Protein AF-A0A7S1S555-F1 (afdb_monomer)

Radius of gyration: 23.46 Å; Cα contacts (8 Å, |Δi|>4): 98; chains: 1; bounding box: 56×54×66 Å

Foldseek 3Di:
DDDFLADLVRLLVVLVVVLVVDDDPPDDSVNSSVVSSVVSSVCRSCVLVVCVVPDPPLVSVLSSLVRPPVDDLVVNLVSNLVSCCVVPLVVQLVVQLVVVVVPQPDDDDVSVVSSVVSSVVSNVVSVVVSVVVSVVCVVVPRDDDPPPPPPDDD

Mean predicted aligned error: 9.52 Å

Sequence (154 aa):
GRRPLLSDRQVANVVERINEHLDVPLVPESIEGAALNTLVSTLNRRLRGALLTFCDRGWVNAVELLLDESIDRKTKTQEVSAVLRHSFRDPLAKALTGIVDSVLEAPGFVADKLLQVSKYIVNQITEELIESAEDGLEDVGLSISMTDADGKDA

Organism: Alexandrium catenella (NCBI:txid2925)

Nearest PDB structures (foldseek):
  2xsr-assembly1_A-2  TM=2.996E-01  e=2.550E+00  Acinetobacter radioresistens
  1gul-assembly1_A  TM=2.465E-01  e=6.759E+00  Homo sapiens

Secondary structure (DSSP, 8-state):
-PPPSS-HHHHHHHHHHHHTT---TT--HHHHHHHHHHHHHHHHHHHHHHHHHHS-HHHHHHHHHHH-TTS-HHHHHHHHHHHHIIIIIHHHHHHHHHHHHHH----SHHHHHHHHHHHHHHHHHHHHHHHHHHHHHIIIIIS--TTSS-----

pLDDT: mean 82.92, std 13.29, range [40.62, 95.19]

Structure (mmCIF, N/CA/C/O backbone):
data_AF-A0A7S1S555-F1
#
_entry.id   AF-A0A7S1S555-F1
#
loop_
_atom_site.group_PDB
_atom_site.id
_atom_site.type_symbol
_atom_site.label_atom_id
_atom_site.label_alt_id
_atom_site.label_comp_id
_atom_site.label_asym_id
_atom_site.label_entity_id
_atom_site.label_seq_id
_atom_site.pdbx_PDB_ins_code
_atom_site.Cartn_x
_atom_site.Cartn_y
_atom_site.Cartn_z
_atom_site.occupancy
_atom_site.B_iso_or_equiv
_atom_site.auth_seq_id
_atom_sit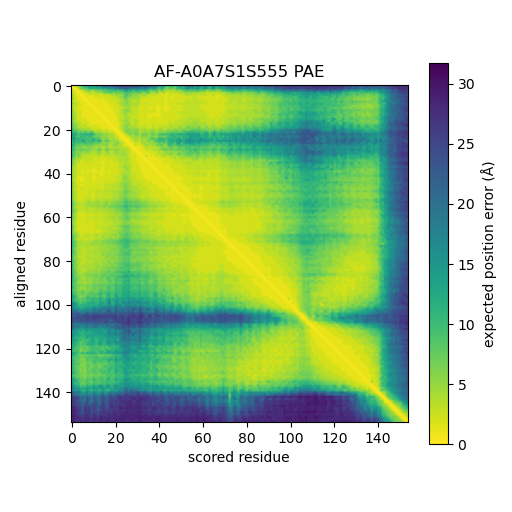e.auth_comp_id
_atom_site.auth_asym_id
_atom_site.auth_atom_id
_atom_site.pdbx_PDB_model_num
ATOM 1 N N . GLY A 1 1 ? -2.985 -17.888 15.592 1.00 51.38 1 GLY A N 1
ATOM 2 C CA . GLY A 1 1 ? -3.969 -17.041 14.885 1.00 51.38 1 GLY A CA 1
ATOM 3 C C . GLY A 1 1 ? -3.216 -16.008 14.077 1.00 51.38 1 GLY A C 1
ATOM 4 O O . GLY A 1 1 ? -2.158 -15.593 14.529 1.00 51.38 1 GLY A O 1
ATOM 5 N N . ARG A 1 2 ? -3.689 -15.640 12.880 1.00 64.06 2 ARG A N 1
ATOM 6 C CA . ARG A 1 2 ? -3.070 -14.544 12.113 1.00 64.06 2 ARG A CA 1
ATOM 7 C C . ARG A 1 2 ? -3.217 -13.234 12.904 1.00 64.06 2 ARG A C 1
ATOM 9 O O . ARG A 1 2 ? -4.249 -13.041 13.546 1.00 64.06 2 ARG A O 1
ATOM 16 N N . ARG A 1 3 ? -2.179 -12.389 12.892 1.00 79.31 3 ARG A N 1
ATOM 17 C CA . ARG A 1 3 ? -2.180 -11.074 13.554 1.00 79.31 3 ARG A CA 1
ATOM 18 C C . ARG A 1 3 ? -3.314 -10.211 12.959 1.00 79.31 3 ARG A C 1
ATOM 20 O O . ARG A 1 3 ? -3.461 -10.239 11.734 1.00 79.31 3 ARG A O 1
ATOM 27 N N . PRO A 1 4 ? -4.121 -9.512 13.781 1.00 88.50 4 PRO A N 1
ATOM 28 C CA . PRO A 1 4 ? -5.102 -8.544 13.291 1.00 88.50 4 PRO A CA 1
ATOM 29 C C . PRO A 1 4 ? -4.422 -7.458 12.450 1.00 88.50 4 PRO A C 1
ATOM 31 O O . PRO A 1 4 ? -3.251 -7.159 12.683 1.00 88.50 4 PRO A O 1
ATOM 34 N N . LEU A 1 5 ? -5.139 -6.914 11.466 1.00 92.25 5 LEU A N 1
ATOM 35 C CA . LEU A 1 5 ? -4.590 -5.906 10.559 1.00 92.25 5 LEU A CA 1
ATOM 36 C C . LEU A 1 5 ? -4.615 -4.506 11.189 1.00 92.25 5 LEU A C 1
ATOM 38 O O . LEU A 1 5 ? -3.622 -3.794 11.140 1.00 92.25 5 LEU A O 1
ATOM 42 N N . LEU A 1 6 ? -5.742 -4.143 11.801 1.00 94.38 6 LEU A N 1
ATOM 43 C CA . LEU A 1 6 ? -5.928 -2.890 12.530 1.00 94.38 6 LEU A CA 1
ATOM 44 C C . LEU A 1 6 ? -5.472 -3.029 13.987 1.00 94.38 6 LEU A C 1
ATOM 46 O O . LEU A 1 6 ? -5.686 -4.087 14.593 1.00 94.38 6 LEU A O 1
ATOM 50 N N . SER A 1 7 ? -4.909 -1.957 14.548 1.00 93.38 7 SER A N 1
ATOM 51 C CA . SER A 1 7 ? -4.630 -1.821 15.982 1.00 93.38 7 SER A CA 1
ATOM 52 C C . SER A 1 7 ? -5.927 -1.718 16.796 1.00 93.38 7 SER A C 1
ATOM 54 O O . SER A 1 7 ? -6.977 -1.356 16.263 1.00 93.38 7 SER A O 1
ATOM 56 N N . ASP A 1 8 ? -5.870 -1.995 18.101 1.00 94.00 8 ASP A N 1
ATOM 57 C CA . ASP A 1 8 ? -7.047 -1.876 18.979 1.00 94.00 8 ASP A CA 1
ATOM 58 C C . ASP A 1 8 ? -7.609 -0.443 18.984 1.00 94.00 8 ASP A C 1
ATOM 60 O O . ASP A 1 8 ? -8.822 -0.246 19.009 1.00 94.00 8 ASP A O 1
ATOM 64 N N . ARG A 1 9 ? -6.731 0.564 18.860 1.00 93.75 9 ARG A N 1
ATOM 65 C CA . ARG A 1 9 ? -7.120 1.973 18.713 1.00 93.75 9 ARG A CA 1
ATOM 66 C C . ARG A 1 9 ? -7.895 2.213 17.418 1.00 93.75 9 ARG A C 1
ATOM 68 O O . ARG A 1 9 ? -8.947 2.839 17.431 1.00 93.75 9 ARG A O 1
ATOM 75 N N . GLN A 1 10 ? -7.395 1.693 16.298 1.00 94.69 10 GLN A N 1
ATOM 76 C CA . GLN A 1 10 ? -8.066 1.806 15.002 1.00 94.69 10 GLN A CA 1
ATOM 77 C C . GLN A 1 10 ? -9.410 1.065 14.990 1.00 94.69 10 GLN A C 1
ATOM 79 O O . GLN A 1 10 ? -10.373 1.561 14.410 1.00 94.69 10 GLN A O 1
ATOM 84 N N . VAL A 1 11 ? -9.500 -0.090 15.658 1.00 94.81 11 VAL A N 1
ATOM 85 C CA . VAL A 1 11 ? -10.764 -0.816 15.851 1.00 94.81 11 VAL A CA 1
ATOM 86 C C . VAL A 1 11 ? -11.758 0.033 16.642 1.00 94.81 11 VAL A C 1
ATOM 88 O O . VAL A 1 11 ? -12.893 0.174 16.195 1.00 94.81 11 VAL A O 1
ATOM 91 N N . ALA A 1 12 ? -11.337 0.637 17.757 1.00 92.94 12 ALA A N 1
ATOM 92 C CA . ALA A 1 12 ? -12.194 1.510 18.559 1.00 92.94 12 ALA A CA 1
ATOM 93 C C . ALA A 1 12 ? -12.728 2.700 17.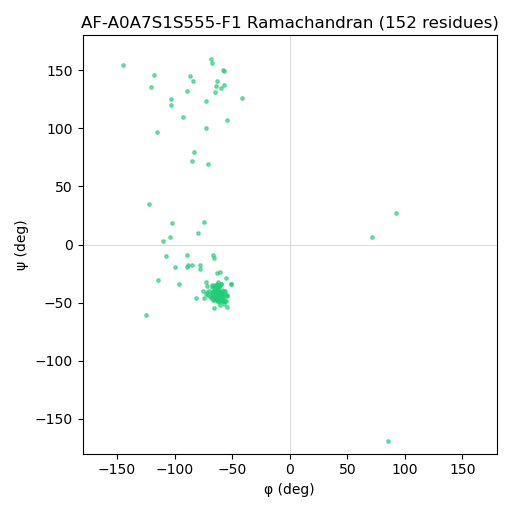742 1.00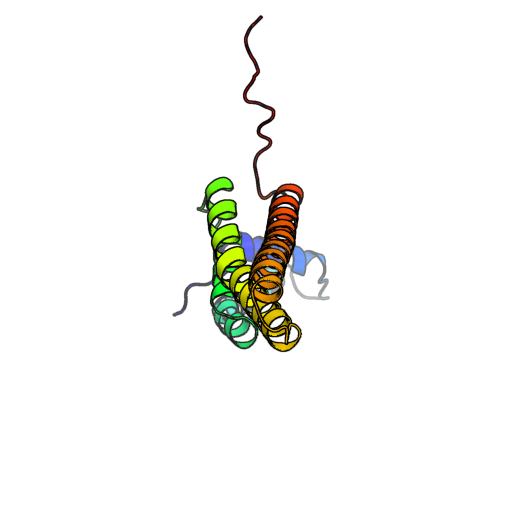 92.94 12 ALA A C 1
ATOM 95 O O . ALA A 1 12 ? -13.932 2.940 17.742 1.00 92.94 12 ALA A O 1
ATOM 96 N N . ASN A 1 13 ? -11.871 3.358 16.955 1.00 92.50 13 ASN A N 1
ATOM 97 C CA . ASN A 1 13 ? -12.283 4.462 16.081 1.00 92.50 13 ASN A CA 1
ATOM 98 C C . ASN A 1 13 ? -13.304 4.019 15.016 1.00 92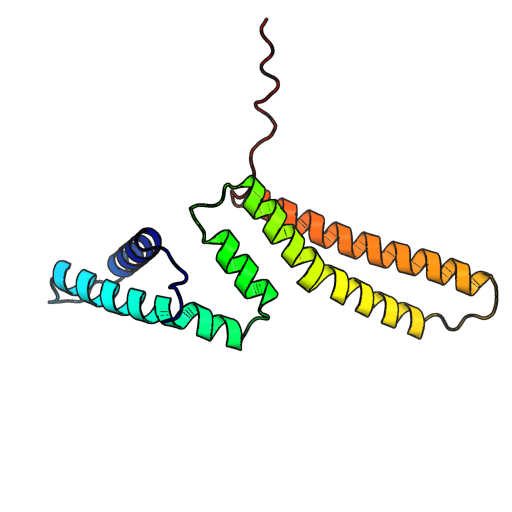.50 13 ASN A C 1
ATOM 100 O O . ASN A 1 13 ? -14.215 4.765 14.669 1.00 92.50 13 ASN A O 1
ATOM 104 N N . VAL A 1 14 ? -13.158 2.811 14.457 1.00 93.06 14 VAL A N 1
ATOM 105 C CA . VAL A 1 14 ? -14.136 2.262 13.503 1.00 93.06 14 VAL A CA 1
ATOM 106 C C . VAL A 1 14 ? -15.468 1.985 14.196 1.00 93.06 14 VAL A C 1
ATOM 108 O O . VAL A 1 14 ? -16.513 2.298 13.635 1.00 93.06 14 VAL A O 1
ATOM 111 N N . VAL A 1 15 ? -15.439 1.419 15.404 1.00 92.19 15 VAL A N 1
ATOM 112 C CA . VAL A 1 15 ? -16.645 1.155 16.201 1.00 92.19 15 VAL A CA 1
ATOM 113 C C . VAL A 1 15 ? -17.388 2.450 16.509 1.00 92.19 15 VAL A C 1
ATOM 115 O O . VAL A 1 15 ? -18.587 2.504 16.265 1.00 92.19 15 VAL A O 1
ATOM 118 N N . GLU A 1 16 ? -16.688 3.486 16.971 1.00 90.19 16 GLU A N 1
ATOM 119 C CA . GLU A 1 16 ? -17.268 4.800 17.271 1.00 90.19 16 GLU A CA 1
ATOM 120 C C . GLU A 1 16 ? -17.966 5.394 16.043 1.00 90.19 16 GLU A C 1
ATOM 122 O O . GLU A 1 16 ? -19.156 5.688 16.092 1.00 90.19 16 GLU A O 1
ATOM 127 N N . ARG A 1 17 ? -17.280 5.436 14.895 1.00 89.44 17 ARG A N 1
ATOM 128 C CA . ARG A 1 17 ? -17.858 5.953 13.644 1.00 89.44 17 ARG A CA 1
ATOM 129 C C . ARG A 1 17 ? -19.069 5.156 13.167 1.00 89.44 17 ARG A C 1
ATOM 131 O O . ARG A 1 17 ? -19.978 5.730 12.580 1.00 89.44 17 ARG A O 1
ATOM 138 N N . ILE A 1 18 ? -19.079 3.838 13.359 1.00 88.56 18 ILE A N 1
ATOM 139 C CA . ILE A 1 18 ? -20.238 3.003 13.015 1.00 88.56 18 ILE A CA 1
ATOM 140 C C . ILE A 1 18 ? -21.401 3.306 13.966 1.00 88.56 18 ILE A C 1
ATOM 142 O O . ILE A 1 18 ? -22.526 3.473 13.503 1.00 88.56 18 ILE A O 1
ATOM 146 N N . ASN A 1 19 ? -21.116 3.422 15.263 1.00 85.69 19 ASN A N 1
ATOM 147 C CA . ASN A 1 19 ? -22.098 3.726 16.298 1.00 85.69 19 ASN A CA 1
ATOM 148 C C . ASN A 1 19 ? -22.732 5.112 16.105 1.00 85.69 19 ASN A C 1
ATOM 150 O O . ASN A 1 19 ? -23.919 5.267 16.322 1.00 85.69 19 ASN A O 1
ATOM 154 N N . GLU A 1 20 ? -21.987 6.110 15.618 1.00 87.31 20 GLU A N 1
ATOM 155 C CA . GLU A 1 20 ? -22.540 7.432 15.263 1.00 87.31 20 GLU A CA 1
ATOM 156 C C . GLU A 1 20 ? -23.614 7.379 14.159 1.00 87.31 20 GLU A C 1
ATOM 158 O O . GLU A 1 20 ? -24.422 8.298 14.036 1.00 87.31 20 GLU A O 1
ATOM 163 N N . HIS A 1 21 ? -23.610 6.332 13.328 1.00 84.88 21 HIS A N 1
ATOM 164 C CA . HIS A 1 21 ? -24.519 6.186 12.186 1.00 84.88 21 HIS A CA 1
ATOM 165 C C . HIS A 1 21 ? -25.609 5.135 12.408 1.00 84.88 21 HIS A C 1
ATOM 167 O O . HIS A 1 21 ? -26.525 5.023 11.587 1.00 84.88 21 HIS A O 1
ATOM 173 N N . LEU A 1 22 ? -25.510 4.349 13.476 1.00 80.44 22 LEU A N 1
ATOM 174 C CA . LEU A 1 22 ? -26.538 3.410 13.885 1.00 80.44 22 LEU A CA 1
ATOM 175 C C . LEU A 1 22 ? -27.296 4.007 15.063 1.00 80.44 22 LEU A C 1
ATOM 177 O O . LEU A 1 22 ? -26.736 4.281 16.111 1.00 80.44 22 LEU A O 1
ATOM 181 N N . ASP A 1 23 ? -28.595 4.185 14.871 1.00 76.88 23 ASP A N 1
ATOM 182 C CA . ASP A 1 23 ? -29.526 4.401 15.968 1.00 76.88 23 ASP A CA 1
ATOM 183 C C . ASP A 1 23 ? -30.472 3.202 15.969 1.00 76.88 23 ASP A C 1
ATOM 185 O O . ASP A 1 23 ? -31.378 3.110 15.132 1.00 76.88 23 ASP A O 1
ATOM 189 N N . VAL A 1 24 ? -30.187 2.210 16.819 1.00 74.06 24 VAL A N 1
ATOM 190 C CA . VAL A 1 24 ? -31.023 1.013 16.948 1.00 74.06 24 VAL A CA 1
ATOM 191 C C . VAL A 1 24 ? -32.036 1.242 18.070 1.00 74.06 24 VAL A C 1
ATOM 193 O O . VAL A 1 24 ? -31.673 1.217 19.250 1.00 74.06 24 VAL A O 1
ATOM 196 N N . PRO A 1 25 ? -33.337 1.391 17.750 1.00 74.38 25 PRO A N 1
ATOM 197 C CA . PRO A 1 25 ? -34.345 1.627 18.769 1.00 74.38 25 PRO A CA 1
ATOM 198 C C . PRO A 1 25 ? -34.340 0.508 19.814 1.00 74.38 25 PRO A C 1
ATOM 200 O O . PRO A 1 25 ? -34.325 -0.674 19.465 1.00 74.38 25 PRO A O 1
ATOM 203 N N . LEU A 1 26 ? -34.442 0.886 21.092 1.00 76.62 26 LEU A N 1
ATOM 204 C CA . LEU A 1 26 ? -34.532 -0.020 22.250 1.00 76.62 26 LEU A CA 1
ATOM 205 C C . LEU A 1 26 ? -33.240 -0.775 22.613 1.00 76.62 26 LEU A C 1
ATOM 207 O O . LEU A 1 26 ? -33.277 -1.608 23.522 1.00 76.62 26 LEU A O 1
ATOM 211 N N . VAL A 1 27 ? -32.105 -0.484 21.972 1.00 80.19 27 VAL A N 1
ATOM 212 C CA . VAL A 1 27 ? -30.800 -1.025 22.375 1.00 80.19 27 VAL A CA 1
ATOM 213 C C . VAL A 1 27 ? -30.012 0.057 23.124 1.00 80.19 27 VAL A C 1
ATOM 215 O O . VAL A 1 27 ? -29.841 1.154 22.607 1.00 80.19 27 VAL A O 1
ATOM 218 N N . PRO A 1 28 ? -29.537 -0.203 24.356 1.00 83.94 28 PRO A N 1
ATOM 219 C CA . PRO A 1 28 ? -28.628 0.712 25.039 1.00 83.94 28 PRO A CA 1
ATOM 220 C C . PRO A 1 28 ? -27.296 0.836 24.288 1.00 83.94 28 PRO A C 1
ATOM 222 O O . PRO A 1 28 ? -26.700 -0.188 23.944 1.00 83.94 28 PRO A O 1
ATOM 225 N N . GLU A 1 29 ? -26.773 2.057 24.151 1.00 81.62 29 GLU A N 1
ATOM 226 C CA . GLU A 1 29 ? -25.496 2.343 23.466 1.00 81.62 29 GLU A CA 1
ATOM 227 C C . GLU A 1 29 ? -24.325 1.478 23.967 1.00 81.62 29 GLU A C 1
ATOM 229 O O . GLU A 1 29 ? -23.457 1.067 23.202 1.00 81.62 29 GLU A O 1
ATOM 234 N N . SER A 1 30 ? -24.299 1.134 25.258 1.00 81.94 30 SER A N 1
ATOM 235 C CA . SER A 1 30 ? -23.249 0.281 25.831 1.00 81.94 30 SER A CA 1
ATOM 236 C C . SER A 1 30 ? -23.286 -1.160 25.311 1.00 81.94 30 SER A C 1
ATOM 238 O O . SER A 1 30 ? -22.238 -1.788 25.140 1.00 81.94 30 SER A O 1
ATOM 240 N N . ILE A 1 31 ? -24.483 -1.692 25.050 1.00 83.69 31 ILE A N 1
ATOM 241 C CA . ILE A 1 31 ? -24.678 -3.028 24.475 1.00 83.69 31 ILE A CA 1
ATOM 242 C C . ILE A 1 31 ? -24.347 -2.993 22.984 1.00 83.69 31 ILE A C 1
ATOM 244 O O . ILE A 1 31 ? -23.691 -3.906 22.478 1.00 83.69 31 ILE A O 1
ATOM 248 N N . GLU A 1 32 ? -24.750 -1.923 22.304 1.00 86.06 32 GLU A N 1
ATOM 249 C CA . GLU A 1 32 ? -24.440 -1.695 20.899 1.00 86.06 32 GLU A CA 1
ATOM 250 C C . GLU A 1 32 ? -22.930 -1.606 20.655 1.00 86.06 32 GLU A C 1
ATOM 252 O O . GLU A 1 32 ? -22.385 -2.400 19.885 1.00 86.06 32 GLU A O 1
ATOM 257 N N . GLY A 1 33 ? -22.222 -0.759 21.405 1.00 85.38 33 GLY A N 1
ATOM 258 C CA . GLY A 1 33 ? -20.770 -0.620 21.317 1.00 85.38 33 GLY A CA 1
ATOM 259 C C . GLY A 1 33 ? -20.025 -1.932 21.593 1.00 85.38 33 GLY A C 1
ATOM 260 O O . GLY A 1 33 ? -19.069 -2.270 20.891 1.00 85.38 33 GLY A O 1
ATOM 261 N N . ALA A 1 34 ? -20.485 -2.738 22.558 1.00 88.62 34 ALA A N 1
ATOM 262 C CA . ALA A 1 34 ? -19.895 -4.050 22.841 1.00 88.62 34 ALA A CA 1
ATOM 263 C C . ALA A 1 34 ? -20.113 -5.060 21.696 1.00 88.62 34 ALA A C 1
ATOM 265 O O . ALA A 1 34 ? -19.198 -5.821 21.341 1.00 88.62 34 ALA A O 1
ATOM 266 N N . ALA A 1 35 ? -21.308 -5.064 21.096 1.00 90.00 35 ALA A N 1
ATOM 267 C CA . ALA A 1 35 ? -21.633 -5.907 19.950 1.00 90.00 35 ALA A CA 1
ATOM 268 C C . ALA A 1 35 ? -20.823 -5.499 18.708 1.00 90.00 35 ALA A C 1
ATOM 270 O O . ALA A 1 35 ? -20.201 -6.356 18.070 1.00 90.00 35 ALA A O 1
ATOM 271 N N . LEU A 1 36 ? -20.748 -4.196 18.420 1.00 91.81 36 LEU A N 1
ATOM 272 C CA . LEU A 1 36 ? -19.947 -3.632 17.334 1.00 91.81 36 LEU A CA 1
ATOM 273 C C . LEU A 1 36 ? -18.464 -3.951 17.511 1.00 91.81 36 LEU A C 1
ATOM 275 O O . LEU A 1 36 ? -17.836 -4.460 16.584 1.00 91.81 36 LEU A O 1
ATOM 279 N N . ASN A 1 37 ? -17.905 -3.758 18.708 1.00 92.94 37 ASN A N 1
ATOM 280 C CA . ASN A 1 37 ? -16.506 -4.080 18.976 1.00 92.94 37 ASN A CA 1
ATOM 281 C C . ASN A 1 37 ? -16.192 -5.564 18.733 1.00 92.94 37 ASN A C 1
ATOM 283 O O . ASN A 1 37 ? -15.181 -5.905 18.111 1.00 92.94 37 ASN A O 1
ATOM 287 N N . THR A 1 38 ? -17.087 -6.458 19.161 1.00 93.25 38 THR A N 1
ATOM 288 C CA . THR A 1 38 ? -16.950 -7.903 18.925 1.00 93.25 38 THR A CA 1
ATOM 289 C C . THR A 1 38 ? -16.979 -8.234 17.431 1.00 93.25 38 THR A C 1
ATOM 291 O O . THR A 1 38 ? -16.168 -9.039 16.948 1.00 93.25 38 THR A O 1
ATOM 294 N N . LEU A 1 39 ? -17.891 -7.603 16.686 1.00 93.94 39 LEU A N 1
ATOM 295 C CA . LEU A 1 39 ? -18.033 -7.785 15.247 1.00 93.94 39 LEU A CA 1
ATOM 296 C C . LEU A 1 39 ? -16.799 -7.271 14.497 1.00 93.94 39 LEU A C 1
ATOM 298 O O . LEU A 1 39 ? -16.160 -8.046 13.780 1.00 93.94 39 LEU A O 1
ATOM 302 N N . VAL A 1 40 ? -16.410 -6.012 14.713 1.00 94.44 40 VAL A N 1
ATOM 303 C CA . VAL A 1 40 ? -15.253 -5.377 14.062 1.00 94.44 40 VAL A CA 1
ATOM 304 C C . VAL A 1 40 ? -13.968 -6.140 14.383 1.00 94.44 40 VAL A C 1
ATOM 306 O O . VAL A 1 40 ? -13.216 -6.474 13.469 1.00 94.44 40 VAL A O 1
ATOM 309 N N . SER A 1 41 ? -13.746 -6.540 15.638 1.00 94.69 41 SER A N 1
ATOM 310 C CA . SER A 1 41 ? -12.585 -7.359 16.027 1.00 94.69 41 SER A CA 1
ATOM 311 C C . SER A 1 41 ? -12.563 -8.724 15.327 1.00 94.69 41 SER A C 1
ATOM 313 O O . SER A 1 41 ? -11.508 -9.257 14.968 1.00 94.69 41 SER A O 1
ATOM 315 N N . THR A 1 42 ? -13.731 -9.328 15.105 1.00 94.00 42 THR A N 1
ATOM 316 C CA . THR A 1 42 ? -13.843 -10.604 14.388 1.00 94.00 42 THR A CA 1
ATOM 317 C C . THR A 1 42 ? -13.563 -10.448 12.899 1.00 94.00 42 THR A C 1
ATOM 319 O O . THR A 1 42 ? -12.847 -11.280 12.332 1.00 94.00 42 THR A O 1
ATOM 322 N N . LEU A 1 43 ? -14.057 -9.374 12.283 1.00 95.19 43 LEU A N 1
ATOM 323 C CA . LEU A 1 43 ? -13.762 -9.032 10.895 1.00 95.19 43 LEU A CA 1
ATOM 324 C C . LEU A 1 43 ? -12.279 -8.692 10.710 1.00 95.19 43 LEU A C 1
ATOM 326 O O . LEU A 1 43 ? -11.645 -9.253 9.821 1.00 95.19 43 LEU A O 1
ATOM 330 N N . ASN A 1 44 ? -11.685 -7.891 11.597 1.00 95.12 44 ASN A N 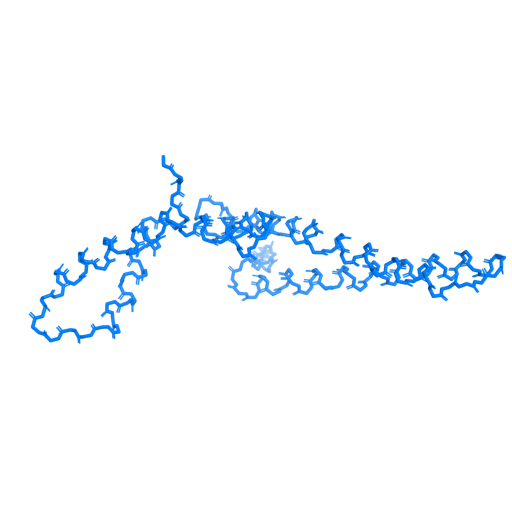1
ATOM 331 C CA . ASN A 1 44 ? -10.272 -7.504 11.551 1.00 95.12 44 ASN A CA 1
ATOM 332 C C . ASN A 1 44 ? -9.328 -8.726 11.557 1.00 95.12 44 ASN A C 1
ATOM 334 O O . ASN A 1 44 ? -8.376 -8.802 10.780 1.00 95.12 44 ASN A O 1
ATOM 338 N N . ARG A 1 45 ? -9.641 -9.763 12.350 1.00 94.00 45 ARG A N 1
ATOM 339 C CA . ARG A 1 45 ? -8.886 -11.037 12.357 1.00 94.00 45 ARG A CA 1
ATOM 340 C C . ARG A 1 45 ? -8.945 -11.801 11.030 1.00 94.00 45 ARG A C 1
ATOM 342 O O . ARG A 1 45 ? -8.067 -12.621 10.755 1.00 94.00 45 ARG A O 1
ATOM 349 N N . ARG A 1 46 ? -9.983 -11.576 10.222 1.00 94.25 46 ARG A N 1
ATOM 350 C CA . ARG A 1 46 ? -10.184 -12.212 8.909 1.00 94.25 46 ARG A CA 1
ATOM 351 C C . ARG A 1 46 ? -9.764 -11.313 7.747 1.00 94.25 46 ARG A C 1
ATOM 353 O O . ARG A 1 46 ? -9.475 -11.839 6.675 1.00 94.25 46 ARG A O 1
ATOM 360 N N . LEU A 1 47 ? -9.669 -10.005 7.974 1.00 93.38 47 LEU A N 1
ATOM 361 C CA . LEU A 1 47 ? -9.464 -8.979 6.956 1.00 93.38 47 LEU A CA 1
ATOM 362 C C . LEU A 1 47 ? -8.222 -9.238 6.105 1.00 93.38 47 LEU A C 1
ATOM 364 O O . LEU A 1 47 ? -8.329 -9.295 4.888 1.00 93.38 47 LEU A O 1
ATOM 368 N N . ARG A 1 48 ? -7.071 -9.525 6.725 1.00 92.94 48 ARG A N 1
ATOM 369 C CA . ARG A 1 48 ? -5.841 -9.880 5.992 1.00 92.94 48 ARG A CA 1
ATOM 370 C C . ARG A 1 48 ? -6.042 -11.074 5.055 1.00 92.94 48 ARG A C 1
ATOM 372 O O . ARG A 1 48 ? -5.544 -11.088 3.937 1.00 92.94 48 ARG A O 1
ATOM 379 N N . GLY A 1 49 ? -6.754 -12.100 5.526 1.00 92.94 49 GLY A N 1
ATOM 380 C CA . GLY A 1 49 ? -7.053 -13.283 4.723 1.00 92.94 49 GLY A CA 1
ATOM 381 C C . GLY A 1 49 ? -7.960 -12.963 3.540 1.00 92.94 49 GLY A C 1
ATOM 382 O O . GLY A 1 49 ? -7.709 -13.475 2.458 1.00 92.94 49 GLY A O 1
ATOM 383 N N . ALA A 1 50 ? -8.957 -12.103 3.746 1.00 93.75 50 ALA A N 1
ATOM 384 C CA . ALA A 1 50 ? -9.836 -11.626 2.687 1.00 93.75 50 ALA A CA 1
ATOM 385 C C . ALA A 1 50 ? -9.091 -10.736 1.679 1.00 93.75 50 ALA A C 1
ATOM 387 O O . ALA A 1 50 ? -9.248 -10.920 0.484 1.00 93.75 50 ALA A O 1
ATOM 388 N N . LEU A 1 51 ? -8.214 -9.829 2.115 1.00 93.31 51 LEU A N 1
ATOM 389 C CA . LEU A 1 51 ? -7.424 -9.002 1.193 1.00 93.31 51 LEU A CA 1
ATOM 390 C C . LEU A 1 51 ? -6.554 -9.855 0.262 1.00 93.31 51 LEU A C 1
ATOM 39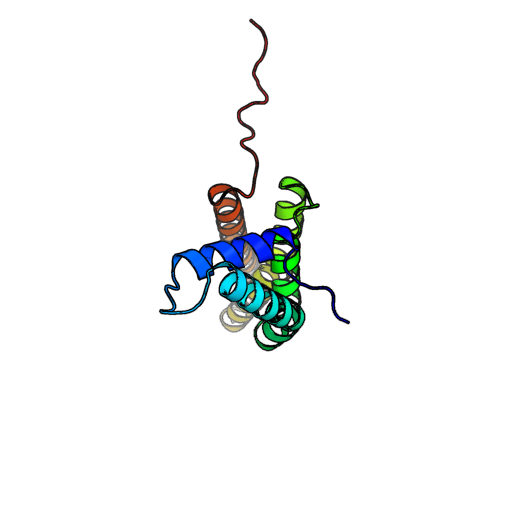2 O O . LEU A 1 51 ? -6.505 -9.601 -0.935 1.00 93.31 51 LEU A O 1
ATOM 396 N N . LEU A 1 52 ? -5.947 -10.922 0.786 1.00 94.25 52 LEU A N 1
ATOM 397 C CA . LEU A 1 52 ? -5.143 -11.859 -0.005 1.00 94.25 52 LEU A CA 1
ATOM 398 C C . LEU A 1 52 ? -5.943 -12.657 -1.052 1.00 94.25 52 LEU A C 1
ATOM 400 O O . LEU A 1 52 ? -5.326 -13.318 -1.882 1.00 94.25 52 LEU A O 1
ATOM 404 N N . THR A 1 53 ? -7.284 -12.641 -1.031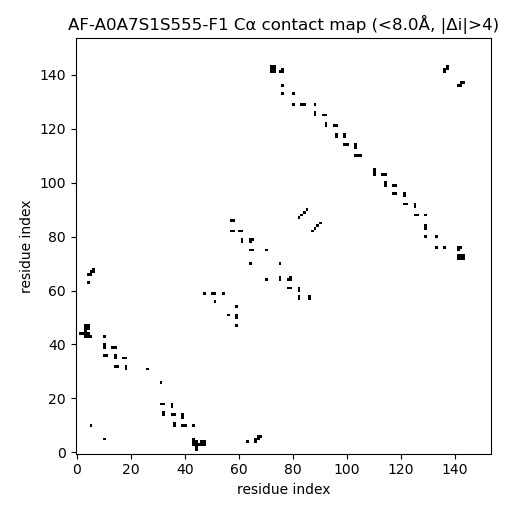 1.00 95.12 53 THR A N 1
ATOM 405 C CA . THR A 1 53 ? -8.086 -13.256 -2.107 1.00 95.12 53 THR A CA 1
ATOM 406 C C . THR A 1 53 ? -8.303 -12.327 -3.296 1.00 95.12 53 THR A C 1
ATOM 408 O O . THR A 1 53 ? -8.681 -12.805 -4.360 1.00 95.12 53 THR A O 1
ATOM 411 N N . PHE A 1 54 ? -8.092 -11.020 -3.123 1.00 92.19 54 PHE A N 1
ATOM 412 C CA . PHE A 1 54 ? -8.330 -10.007 -4.158 1.00 92.19 54 PHE A CA 1
ATOM 413 C C . PHE A 1 54 ? -7.047 -9.315 -4.616 1.00 92.19 54 PHE A C 1
ATOM 415 O O . PHE A 1 54 ? -6.951 -8.901 -5.768 1.00 92.19 54 PHE A O 1
ATOM 422 N N . CYS A 1 55 ? -6.069 -9.198 -3.723 1.00 89.94 55 CYS A N 1
ATOM 423 C CA . CYS A 1 55 ? -4.838 -8.464 -3.949 1.00 89.94 55 CYS A CA 1
ATOM 424 C C . CYS A 1 55 ? -3.629 -9.398 -3.877 1.00 89.94 55 CYS A C 1
ATOM 426 O O . CYS A 1 55 ? -3.582 -10.309 -3.045 1.00 89.94 55 CYS A O 1
ATOM 428 N N . ASP A 1 56 ? -2.613 -9.112 -4.694 1.00 90.62 56 ASP A N 1
ATOM 429 C CA . ASP A 1 56 ? -1.288 -9.701 -4.504 1.00 90.62 56 ASP A CA 1
ATOM 430 C C . ASP A 1 56 ? -0.763 -9.352 -3.098 1.00 90.62 56 ASP A C 1
ATOM 432 O O . ASP A 1 56 ? -1.063 -8.299 -2.524 1.00 90.62 56 ASP A O 1
ATOM 436 N N . ARG A 1 57 ? 0.061 -10.241 -2.551 1.00 90.50 57 ARG A N 1
ATOM 437 C CA . ARG A 1 57 ? 0.784 -10.059 -1.299 1.00 90.50 57 ARG A CA 1
ATOM 438 C C . ARG A 1 57 ? 1.553 -8.739 -1.246 1.00 90.50 57 ARG A C 1
ATOM 440 O O . ARG A 1 57 ? 1.617 -8.166 -0.163 1.00 90.50 57 ARG A O 1
ATOM 447 N N . GLY A 1 58 ? 2.093 -8.250 -2.367 1.00 89.25 58 GLY A N 1
ATOM 448 C CA . GLY A 1 58 ? 2.736 -6.930 -2.432 1.00 89.25 58 GLY A CA 1
ATOM 449 C C . GLY A 1 58 ? 1.813 -5.815 -1.929 1.00 89.25 58 GLY A C 1
ATOM 450 O O . GLY A 1 58 ? 2.130 -5.127 -0.962 1.00 89.25 58 GLY A O 1
ATOM 451 N N . TRP A 1 59 ? 0.608 -5.721 -2.491 1.00 90.44 59 TRP A N 1
ATOM 452 C CA . TRP A 1 59 ? -0.398 -4.731 -2.093 1.00 90.44 59 TRP A CA 1
ATOM 453 C C . TRP A 1 59 ? -0.883 -4.908 -0.656 1.00 90.44 59 TRP A C 1
ATOM 455 O O . TRP A 1 59 ? -1.066 -3.926 0.061 1.00 90.44 59 TRP A O 1
ATOM 465 N N . VAL A 1 60 ? -1.050 -6.153 -0.203 1.00 92.44 60 VAL A N 1
ATOM 466 C CA . VAL A 1 60 ? -1.411 -6.424 1.197 1.00 92.44 60 VAL A CA 1
ATOM 467 C C . VAL A 1 60 ? -0.316 -5.939 2.152 1.00 92.44 60 VAL A C 1
ATOM 469 O O . VAL A 1 60 ? -0.631 -5.352 3.184 1.00 92.44 60 VAL A O 1
ATOM 472 N N . ASN A 1 61 ? 0.959 -6.114 1.797 1.00 91.00 61 ASN A N 1
ATOM 473 C CA . ASN A 1 61 ? 2.075 -5.597 2.588 1.00 91.00 61 ASN A CA 1
ATOM 474 C C . ASN A 1 61 ? 2.095 -4.057 2.614 1.00 91.00 61 ASN A C 1
ATOM 476 O O . ASN A 1 61 ? 2.338 -3.487 3.673 1.00 91.00 61 ASN A O 1
ATOM 480 N N . ALA A 1 62 ? 1.796 -3.379 1.498 1.00 91.25 62 ALA A N 1
ATOM 481 C CA . ALA A 1 62 ? 1.678 -1.915 1.491 1.00 91.25 62 ALA A CA 1
ATOM 482 C C . ALA A 1 62 ? 0.571 -1.425 2.436 1.00 91.25 62 ALA A C 1
ATOM 484 O O . ALA A 1 62 ? 0.793 -0.506 3.219 1.00 91.25 62 ALA A O 1
ATOM 485 N N . VAL A 1 63 ? -0.600 -2.070 2.425 1.00 92.06 63 VAL A N 1
ATOM 486 C CA . VAL A 1 63 ? -1.693 -1.741 3.357 1.00 92.06 63 VAL A CA 1
ATOM 487 C C . VAL A 1 63 ? -1.265 -1.956 4.813 1.00 92.06 63 VAL A C 1
ATOM 489 O O . VAL A 1 63 ? -1.566 -1.129 5.668 1.00 92.06 63 VAL A O 1
ATOM 492 N N . GLU A 1 64 ? -0.532 -3.031 5.103 1.00 92.12 64 GLU A N 1
ATOM 493 C CA . GLU A 1 64 ? 0.018 -3.290 6.440 1.00 92.12 64 GLU A CA 1
ATOM 494 C C . GLU A 1 64 ? 0.980 -2.197 6.901 1.00 92.12 64 GLU A C 1
ATOM 496 O O . GLU A 1 64 ? 0.840 -1.703 8.017 1.00 92.12 64 GLU A O 1
ATOM 501 N N . LEU A 1 65 ? 1.908 -1.787 6.036 1.00 91.25 65 LEU A N 1
ATOM 502 C CA . LEU A 1 65 ? 2.851 -0.704 6.316 1.00 91.25 65 LEU A CA 1
ATOM 503 C C . LEU A 1 65 ? 2.128 0.617 6.590 1.00 91.25 65 LEU A C 1
ATOM 505 O O . LEU A 1 65 ? 2.460 1.323 7.542 1.00 91.25 65 LEU A O 1
ATOM 509 N N . LEU A 1 66 ? 1.106 0.938 5.794 1.00 90.06 66 LEU A N 1
ATOM 510 C CA . LEU A 1 66 ? 0.311 2.151 5.980 1.00 90.06 66 LEU A CA 1
ATOM 511 C C . LEU A 1 66 ? -0.417 2.152 7.331 1.00 90.06 66 LEU A C 1
ATOM 513 O O . LEU A 1 66 ? -0.415 3.169 8.031 1.00 90.06 66 LEU A O 1
ATOM 517 N N . LEU A 1 67 ? -0.982 1.010 7.726 1.00 91.56 67 LEU A N 1
ATOM 518 C CA . LEU A 1 67 ? -1.746 0.859 8.965 1.00 91.56 67 LEU A CA 1
ATOM 519 C C . LEU A 1 67 ? -0.880 0.734 10.225 1.00 91.56 67 LEU A C 1
ATOM 521 O O . LEU A 1 67 ? -1.399 0.957 11.320 1.00 91.56 67 LEU A O 1
ATOM 525 N N . ASP A 1 68 ? 0.411 0.417 10.102 1.00 90.75 68 ASP A N 1
ATOM 526 C CA . ASP A 1 68 ? 1.302 0.235 11.250 1.00 90.75 68 ASP A CA 1
ATOM 527 C C . ASP A 1 68 ? 1.644 1.574 11.925 1.00 90.75 68 ASP A C 1
ATOM 529 O O . ASP A 1 68 ? 2.494 2.330 11.467 1.00 90.75 68 ASP A O 1
ATOM 533 N N . GLU A 1 69 ? 0.984 1.898 13.035 1.00 88.06 69 GLU A N 1
ATOM 534 C CA . GLU A 1 69 ? 1.195 3.153 13.778 1.00 88.06 69 GLU A CA 1
ATOM 535 C C . GLU A 1 69 ? 2.587 3.263 14.439 1.00 88.06 69 GLU A C 1
ATOM 537 O O . GLU A 1 69 ? 2.930 4.334 14.935 1.00 88.06 69 GLU A O 1
ATOM 542 N N . SER A 1 70 ? 3.391 2.190 14.456 1.00 90.81 70 SER A N 1
ATOM 543 C CA . SER A 1 70 ? 4.733 2.185 15.063 1.00 90.81 70 SER A CA 1
ATOM 544 C C . SER A 1 70 ? 5.851 2.624 14.115 1.00 90.81 70 SER A C 1
ATOM 546 O O . SER A 1 70 ? 6.936 2.980 14.576 1.00 90.81 70 SER A O 1
ATOM 548 N N . ILE A 1 71 ? 5.593 2.608 12.806 1.00 90.06 71 ILE A N 1
ATOM 549 C CA . ILE A 1 71 ? 6.557 3.007 11.779 1.00 90.06 71 ILE A CA 1
ATOM 550 C C . ILE A 1 71 ? 6.405 4.504 11.527 1.00 90.06 71 ILE A C 1
ATOM 552 O O . ILE A 1 71 ? 5.294 5.008 11.334 1.00 90.06 71 ILE A O 1
ATOM 556 N N . ASP A 1 72 ? 7.521 5.226 11.517 1.00 89.56 72 ASP A N 1
ATOM 557 C CA . ASP A 1 72 ? 7.492 6.644 11.209 1.00 89.56 72 ASP A CA 1
ATOM 558 C C . ASP A 1 72 ? 7.107 6.891 9.744 1.00 89.56 72 ASP A C 1
ATOM 560 O O . ASP A 1 72 ? 7.277 6.061 8.849 1.00 89.56 72 ASP A O 1
ATOM 564 N N . ARG A 1 73 ? 6.587 8.090 9.511 1.00 83.94 73 ARG A N 1
ATOM 565 C CA . ARG A 1 73 ? 6.049 8.531 8.227 1.00 83.94 73 ARG A CA 1
ATOM 566 C C . ARG A 1 73 ? 7.057 8.381 7.077 1.00 83.94 73 ARG A C 1
ATOM 568 O O . ARG A 1 73 ? 6.693 7.865 6.029 1.00 83.94 73 ARG A O 1
ATOM 575 N N . LYS A 1 74 ? 8.326 8.753 7.285 1.00 85.38 74 LYS A N 1
ATOM 576 C CA . LYS A 1 74 ? 9.364 8.701 6.244 1.00 85.38 74 LYS A CA 1
ATOM 577 C C . LYS A 1 74 ? 9.678 7.260 5.852 1.00 85.38 74 LYS A C 1
ATOM 579 O O . LYS A 1 74 ? 9.748 6.951 4.664 1.00 85.38 74 LYS A O 1
ATOM 584 N N . THR A 1 75 ? 9.837 6.388 6.842 1.00 89.19 75 THR A N 1
ATOM 585 C CA . THR A 1 75 ? 10.073 4.961 6.601 1.00 89.19 75 THR A CA 1
ATOM 586 C C . THR A 1 75 ? 8.882 4.327 5.880 1.00 89.19 75 THR A C 1
ATOM 588 O O . THR A 1 75 ? 9.078 3.581 4.925 1.00 89.19 75 THR A O 1
ATOM 591 N N . LYS A 1 76 ? 7.639 4.682 6.245 1.00 89.38 76 LYS A N 1
ATOM 592 C CA . LYS A 1 76 ? 6.447 4.208 5.519 1.00 89.38 76 LYS A CA 1
ATOM 593 C C . LYS A 1 76 ? 6.462 4.591 4.048 1.00 89.38 76 LYS A C 1
ATOM 595 O O . LYS A 1 76 ? 6.217 3.721 3.220 1.00 89.38 76 LYS A O 1
ATOM 600 N N . THR A 1 77 ? 6.744 5.853 3.722 1.00 86.88 77 THR A N 1
ATOM 601 C CA . THR A 1 77 ? 6.799 6.303 2.324 1.00 86.88 77 THR A CA 1
ATOM 602 C C . THR A 1 77 ? 7.825 5.493 1.547 1.00 86.88 77 THR A C 1
ATOM 604 O O . THR A 1 77 ? 7.486 4.924 0.520 1.00 86.88 77 THR A O 1
ATOM 607 N N . GLN A 1 78 ? 9.040 5.337 2.083 1.00 89.69 78 GLN A N 1
ATOM 608 C CA . GLN A 1 78 ? 10.106 4.573 1.427 1.00 89.69 78 GLN A CA 1
ATOM 609 C C . GLN A 1 78 ? 9.721 3.109 1.168 1.00 89.69 78 GLN A C 1
ATOM 611 O O . GLN A 1 78 ? 9.946 2.588 0.075 1.00 89.69 78 GLN A O 1
ATOM 616 N N . GLU A 1 79 ? 9.114 2.447 2.151 1.00 90.81 79 GLU A N 1
ATOM 617 C CA . GLU A 1 79 ? 8.698 1.048 2.025 1.00 90.81 79 GLU A CA 1
ATOM 618 C C . GLU A 1 79 ? 7.510 0.885 1.060 1.00 90.81 79 GLU A C 1
ATOM 620 O O . GLU A 1 79 ? 7.487 -0.035 0.241 1.00 90.81 79 GLU A O 1
ATOM 625 N N . VAL A 1 80 ? 6.534 1.799 1.090 1.00 90.56 80 VAL A N 1
ATOM 626 C CA . VAL A 1 80 ? 5.399 1.791 0.150 1.00 90.56 80 VAL A CA 1
ATOM 627 C C . VAL A 1 80 ? 5.872 2.074 -1.276 1.00 90.56 80 VAL A C 1
ATOM 629 O O . VAL A 1 80 ? 5.481 1.349 -2.191 1.00 90.56 80 VAL A O 1
ATOM 632 N N . SER A 1 81 ? 6.770 3.040 -1.471 1.00 89.25 81 SER A N 1
ATOM 633 C CA . SER A 1 81 ? 7.449 3.309 -2.743 1.00 89.25 81 SER A CA 1
ATOM 634 C C . SER A 1 81 ? 8.146 2.071 -3.297 1.00 89.25 81 SER A C 1
ATOM 636 O O . SER A 1 81 ? 8.007 1.744 -4.477 1.00 89.25 81 SER A O 1
ATOM 638 N N . ALA A 1 82 ? 8.857 1.323 -2.448 1.00 90.94 82 ALA A N 1
ATOM 639 C CA . ALA A 1 82 ? 9.497 0.077 -2.856 1.00 90.94 82 ALA A CA 1
ATOM 640 C C . ALA A 1 82 ? 8.466 -0.964 -3.327 1.00 90.94 82 ALA A C 1
ATOM 642 O O . ALA A 1 82 ? 8.668 -1.619 -4.355 1.00 90.94 82 ALA A O 1
ATOM 643 N N . VAL A 1 83 ? 7.330 -1.081 -2.628 1.00 91.00 83 VAL A N 1
ATOM 644 C CA . VAL A 1 83 ? 6.230 -1.963 -3.042 1.00 91.00 83 VAL A CA 1
ATOM 645 C C . VAL A 1 83 ? 5.620 -1.517 -4.370 1.00 91.00 83 VAL A C 1
ATOM 647 O O . VAL A 1 83 ? 5.388 -2.375 -5.223 1.00 91.00 83 VAL A O 1
ATOM 650 N N . LEU A 1 84 ? 5.386 -0.217 -4.574 1.00 88.50 84 LEU A N 1
ATOM 651 C CA . LEU A 1 84 ? 4.859 0.332 -5.827 1.00 88.50 84 LEU A CA 1
ATOM 652 C C . LEU A 1 84 ? 5.811 0.053 -6.995 1.00 88.50 84 LEU A C 1
ATOM 654 O O . LEU A 1 84 ? 5.391 -0.439 -8.045 1.00 88.50 84 LEU A O 1
ATOM 658 N N . ARG A 1 85 ? 7.113 0.276 -6.796 1.00 90.50 85 ARG A N 1
ATOM 659 C CA . ARG A 1 85 ? 8.127 0.006 -7.820 1.00 90.50 85 ARG A CA 1
ATOM 660 C C . ARG A 1 85 ? 8.144 -1.473 -8.216 1.00 90.50 85 ARG A C 1
ATOM 662 O O . ARG A 1 85 ? 8.056 -1.797 -9.399 1.00 90.50 85 ARG A O 1
ATOM 669 N N . HIS A 1 86 ? 8.166 -2.368 -7.231 1.00 90.88 86 HIS A N 1
ATOM 670 C CA . HIS A 1 86 ? 8.238 -3.807 -7.478 1.00 90.88 86 HIS A CA 1
ATOM 671 C C . HIS A 1 86 ? 6.933 -4.406 -8.026 1.00 90.88 86 HIS A C 1
ATOM 673 O O . HIS A 1 86 ? 6.958 -5.243 -8.926 1.00 90.88 86 HIS A O 1
ATOM 679 N N . SER A 1 87 ? 5.787 -3.995 -7.479 1.00 88.00 87 SER A N 1
ATOM 680 C CA . SER A 1 87 ? 4.486 -4.621 -7.765 1.00 88.00 87 SER A CA 1
ATOM 681 C C . SER A 1 87 ? 3.771 -3.996 -8.960 1.00 88.00 87 SER A C 1
ATOM 683 O O . SER A 1 87 ? 2.863 -4.617 -9.509 1.00 88.00 87 SER A O 1
ATOM 685 N N . PHE A 1 88 ? 4.151 -2.777 -9.356 1.00 87.88 88 PHE A N 1
ATOM 686 C CA . PHE A 1 88 ? 3.491 -2.035 -10.429 1.00 87.88 88 PHE A CA 1
ATOM 687 C C . PHE A 1 88 ? 4.461 -1.599 -11.530 1.00 87.88 88 PHE A C 1
ATOM 689 O O . PHE A 1 88 ? 4.308 -2.036 -12.672 1.00 87.88 88 PHE A O 1
ATOM 696 N N . ARG A 1 89 ? 5.480 -0.792 -11.206 1.00 90.06 89 ARG A N 1
ATOM 697 C CA . ARG A 1 89 ? 6.385 -0.206 -12.214 1.00 90.06 89 ARG A CA 1
ATOM 698 C C . ARG A 1 89 ? 7.162 -1.259 -12.991 1.00 90.06 89 ARG A C 1
ATOM 700 O O . ARG A 1 89 ? 7.140 -1.224 -14.216 1.00 90.06 89 ARG A O 1
ATOM 707 N N . ASP A 1 90 ? 7.800 -2.212 -12.317 1.00 89.12 90 ASP A N 1
ATOM 708 C CA . ASP A 1 90 ? 8.602 -3.238 -12.994 1.00 89.12 90 ASP A CA 1
ATOM 709 C C . ASP A 1 90 ? 7.754 -4.142 -13.920 1.00 89.12 90 ASP A C 1
ATOM 711 O O . ASP A 1 90 ? 8.128 -4.316 -15.089 1.00 89.12 90 ASP A O 1
ATOM 715 N N . PRO A 1 91 ? 6.593 -4.684 -13.486 1.00 89.25 91 PRO A N 1
ATOM 716 C CA . PRO A 1 91 ? 5.687 -5.411 -14.375 1.00 89.25 91 PRO A CA 1
ATOM 717 C C . PRO A 1 91 ? 5.188 -4.574 -15.556 1.00 89.25 91 PRO A C 1
ATOM 719 O O . PRO A 1 91 ? 5.145 -5.078 -16.681 1.00 89.25 91 PRO A O 1
ATOM 722 N N . LEU A 1 92 ? 4.840 -3.305 -15.321 1.00 87.00 92 LEU A N 1
ATOM 723 C CA . LEU A 1 92 ? 4.342 -2.404 -16.357 1.00 87.00 92 LEU A CA 1
ATOM 724 C C . LEU A 1 92 ? 5.428 -2.080 -17.388 1.00 87.00 92 LEU A C 1
ATOM 726 O O . LEU A 1 92 ? 5.193 -2.223 -18.588 1.00 87.00 92 LEU A O 1
ATOM 730 N N . ALA A 1 93 ? 6.633 -1.727 -16.938 1.00 87.81 93 ALA A N 1
ATOM 731 C CA . ALA A 1 93 ? 7.774 -1.459 -17.807 1.00 87.81 93 ALA A CA 1
ATOM 732 C C . ALA A 1 93 ? 8.115 -2.685 -18.663 1.00 87.81 93 ALA A C 1
ATOM 734 O O . ALA A 1 93 ? 8.345 -2.570 -19.870 1.00 87.81 93 ALA A O 1
ATOM 735 N N . LYS A 1 94 ? 8.078 -3.882 -18.065 1.00 88.69 94 LYS A N 1
ATOM 736 C CA . LYS A 1 94 ? 8.286 -5.142 -18.783 1.00 88.69 94 LYS A CA 1
ATOM 737 C C . LYS A 1 94 ? 7.203 -5.388 -19.836 1.00 88.69 94 LYS A C 1
ATOM 739 O O . LYS A 1 94 ? 7.535 -5.760 -20.960 1.00 88.69 94 LYS A O 1
ATOM 744 N N . ALA A 1 95 ? 5.933 -5.179 -19.495 1.00 88.81 95 ALA A N 1
ATOM 745 C CA . ALA A 1 95 ? 4.818 -5.370 -20.420 1.00 88.81 95 ALA A CA 1
ATOM 746 C C . ALA A 1 95 ? 4.882 -4.391 -21.604 1.00 88.81 95 ALA A C 1
ATOM 748 O O . ALA A 1 95 ? 4.793 -4.811 -22.756 1.00 88.81 95 ALA A O 1
ATOM 749 N N . LEU A 1 96 ? 5.110 -3.104 -21.330 1.00 86.12 96 LEU A N 1
ATOM 750 C CA . LEU A 1 96 ? 5.239 -2.068 -22.356 1.00 86.12 96 LEU A CA 1
ATOM 751 C C . LEU A 1 96 ? 6.464 -2.295 -23.250 1.00 86.12 96 LEU A C 1
ATOM 753 O O . LEU A 1 96 ? 6.367 -2.148 -24.466 1.00 86.12 96 LEU A O 1
ATOM 757 N N . THR A 1 97 ? 7.590 -2.722 -22.673 1.00 86.25 97 THR A N 1
ATOM 758 C CA . THR A 1 97 ? 8.780 -3.099 -23.451 1.00 86.25 97 THR A CA 1
ATOM 759 C C . THR A 1 97 ? 8.487 -4.279 -24.376 1.00 86.25 97 THR A C 1
ATOM 761 O O . THR A 1 97 ? 8.861 -4.236 -25.542 1.00 86.25 97 THR A O 1
ATOM 764 N N . GLY A 1 98 ? 7.754 -5.295 -23.907 1.00 85.00 98 GLY A N 1
ATOM 765 C CA . GLY A 1 98 ? 7.350 -6.422 -24.752 1.00 85.00 98 GLY A CA 1
ATOM 766 C C . GLY A 1 98 ? 6.461 -6.010 -25.931 1.00 85.00 98 GLY A C 1
ATOM 767 O O . GLY A 1 98 ? 6.604 -6.546 -27.027 1.00 85.00 98 GLY A O 1
ATOM 768 N N . ILE A 1 99 ? 5.581 -5.022 -25.737 1.00 85.12 99 ILE A N 1
ATOM 769 C CA . ILE A 1 99 ? 4.756 -4.457 -26.818 1.00 85.12 99 ILE A CA 1
ATOM 770 C C . ILE A 1 99 ? 5.638 -3.735 -27.839 1.00 85.12 99 ILE A C 1
ATOM 772 O O . ILE A 1 99 ? 5.507 -3.974 -29.037 1.00 85.12 99 ILE A O 1
ATOM 776 N N . VAL A 1 100 ? 6.565 -2.894 -27.378 1.00 82.50 100 VAL A N 1
ATOM 777 C CA . VAL A 1 100 ? 7.534 -2.200 -28.240 1.00 82.50 100 VAL A CA 1
ATOM 778 C C . VAL A 1 100 ? 8.343 -3.194 -29.074 1.00 82.50 100 VAL A C 1
ATOM 780 O O . VAL A 1 100 ? 8.431 -3.027 -30.291 1.00 82.50 100 VAL A O 1
ATOM 783 N N . ASP A 1 101 ? 8.880 -4.238 -28.436 1.00 79.38 101 ASP A N 1
ATOM 784 C CA . ASP A 1 101 ? 9.659 -5.288 -29.097 1.00 79.38 101 ASP A CA 1
ATOM 785 C C . ASP A 1 101 ? 8.826 -6.001 -30.185 1.00 79.38 101 ASP A C 1
ATOM 787 O O . ASP A 1 101 ? 9.366 -6.377 -31.220 1.00 79.38 101 ASP A O 1
ATOM 791 N N . SER A 1 102 ? 7.507 -6.149 -29.987 1.00 77.94 102 SER A N 1
ATOM 792 C CA . SER A 1 102 ? 6.603 -6.778 -30.965 1.00 77.94 102 SER A CA 1
ATOM 793 C C . SER A 1 102 ? 6.204 -5.885 -32.148 1.00 77.94 102 SER A C 1
ATOM 795 O O . SER A 1 102 ? 5.770 -6.394 -33.176 1.00 77.94 102 SER A O 1
ATOM 797 N N . VAL A 1 103 ? 6.313 -4.560 -32.005 1.00 78.12 103 VAL A N 1
ATOM 798 C CA . VAL A 1 103 ? 5.884 -3.584 -33.025 1.00 78.12 103 VAL A CA 1
ATOM 799 C C . VAL A 1 103 ? 7.056 -3.134 -33.899 1.00 78.12 103 VAL A C 1
ATOM 801 O O . VAL A 1 103 ? 6.881 -2.860 -35.086 1.00 78.12 103 VAL A O 1
ATOM 804 N N . LEU A 1 104 ? 8.258 -3.045 -33.328 1.00 73.62 104 LEU A N 1
ATOM 805 C CA . LEU A 1 104 ? 9.462 -2.612 -34.034 1.00 73.62 104 LEU A CA 1
ATOM 806 C C . LEU A 1 104 ? 10.128 -3.777 -34.781 1.00 73.62 104 LEU A C 1
ATOM 808 O O . LEU A 1 104 ? 11.218 -4.221 -34.433 1.00 73.62 104 LEU A O 1
ATOM 812 N N . GLU A 1 105 ? 9.509 -4.228 -35.870 1.00 66.25 105 GLU A N 1
ATOM 813 C CA . GLU A 1 105 ? 10.180 -5.069 -36.868 1.00 66.25 105 GLU A CA 1
ATOM 814 C C . GLU A 1 105 ? 10.969 -4.184 -37.849 1.00 66.25 105 GLU A C 1
ATOM 816 O O . GLU A 1 105 ? 10.514 -3.872 -38.948 1.00 66.25 105 GLU A O 1
ATOM 821 N N . ALA A 1 106 ? 12.158 -3.727 -37.450 1.00 61.59 106 ALA A N 1
ATOM 822 C CA . ALA A 1 106 ? 13.045 -2.961 -38.327 1.00 61.59 106 ALA A CA 1
ATOM 823 C C . ALA A 1 106 ? 14.401 -3.676 -38.494 1.00 61.59 106 ALA A C 1
ATOM 825 O O . ALA A 1 106 ? 14.968 -4.153 -37.513 1.00 61.59 106 ALA A O 1
ATOM 826 N N . PRO A 1 107 ? 14.960 -3.769 -39.714 1.00 61.72 107 PRO A N 1
ATOM 827 C CA . PRO A 1 107 ? 16.296 -4.316 -39.911 1.00 61.72 107 PRO A CA 1
ATOM 828 C C . PRO A 1 107 ? 17.397 -3.265 -39.685 1.00 61.72 107 PRO A C 1
ATOM 830 O O . PRO A 1 107 ? 17.313 -2.125 -40.145 1.00 61.72 107 PRO A O 1
ATOM 833 N N . GLY A 1 108 ? 18.492 -3.692 -39.050 1.00 69.19 108 GLY A N 1
ATOM 834 C CA . GLY A 1 108 ? 19.756 -2.951 -38.977 1.00 69.19 108 GLY A CA 1
ATOM 835 C C . GLY A 1 108 ? 19.856 -1.914 -37.850 1.00 69.19 108 GLY A C 1
ATOM 836 O O . GLY A 1 108 ? 19.025 -1.842 -36.955 1.00 69.19 108 GLY A O 1
ATOM 837 N N . PHE A 1 109 ? 20.900 -1.081 -37.909 1.00 67.12 109 PHE A N 1
ATOM 838 C CA . PHE A 1 109 ? 21.301 -0.134 -36.851 1.00 67.12 109 PHE A CA 1
ATOM 839 C C . PHE A 1 109 ? 20.203 0.853 -36.402 1.00 67.12 109 PHE A C 1
ATOM 841 O O . PHE A 1 109 ? 20.191 1.303 -35.256 1.00 67.12 109 PHE A O 1
ATOM 848 N N . VAL A 1 110 ? 19.269 1.196 -37.296 1.00 73.31 110 VAL A N 1
ATOM 849 C CA . VAL A 1 110 ? 18.137 2.086 -36.985 1.00 73.31 110 VAL A CA 1
ATOM 850 C C . VAL A 1 110 ? 17.182 1.426 -35.985 1.00 73.31 110 VAL A C 1
ATOM 852 O O . VAL A 1 110 ? 16.670 2.104 -35.097 1.00 73.31 110 VAL A O 1
ATOM 855 N N . ALA A 1 111 ? 17.001 0.108 -36.071 1.00 75.81 111 ALA A N 1
ATOM 856 C CA . ALA A 1 111 ? 16.153 -0.652 -35.162 1.00 75.81 111 ALA A CA 1
ATOM 857 C C . ALA A 1 111 ? 16.709 -0.661 -33.737 1.00 75.81 111 ALA A C 1
ATOM 859 O O . ALA A 1 111 ? 15.978 -0.375 -32.794 1.00 75.81 111 ALA A O 1
ATOM 860 N N . ASP A 1 112 ? 18.017 -0.880 -33.583 1.00 78.88 112 ASP A N 1
ATOM 861 C CA . ASP A 1 112 ? 18.672 -0.898 -32.271 1.00 78.88 112 ASP A CA 1
ATOM 862 C C . ASP A 1 112 ? 18.550 0.453 -31.555 1.00 78.88 112 ASP A C 1
ATOM 864 O O . ASP A 1 112 ? 18.321 0.516 -30.343 1.00 78.88 112 ASP A O 1
ATOM 868 N N . LYS A 1 113 ? 18.679 1.556 -32.304 1.00 81.56 113 LYS A N 1
ATOM 869 C CA . LYS A 1 113 ? 18.522 2.908 -31.756 1.00 81.56 113 LYS A CA 1
ATOM 870 C C . LYS A 1 113 ? 17.077 3.228 -31.402 1.00 81.56 113 LYS A C 1
ATOM 872 O O . LYS A 1 113 ? 16.844 3.767 -30.321 1.00 81.56 113 LYS A O 1
ATOM 877 N N . LEU A 1 114 ? 16.121 2.869 -32.258 1.00 79.69 114 LEU A N 1
ATOM 878 C CA . LEU A 1 114 ? 14.698 3.026 -31.951 1.00 79.69 114 LEU A CA 1
ATOM 879 C C . LEU A 1 114 ? 14.306 2.209 -30.718 1.00 79.69 114 LEU A C 1
ATOM 881 O O . LEU A 1 114 ? 13.650 2.739 -29.830 1.00 79.69 114 LEU A O 1
ATOM 885 N N . LEU A 1 115 ? 14.808 0.980 -30.591 1.00 81.88 115 LEU A N 1
ATOM 886 C CA . LEU A 1 115 ? 14.555 0.129 -29.434 1.00 81.88 115 LEU A CA 1
ATOM 887 C C . LEU A 1 115 ? 15.107 0.723 -28.129 1.00 81.88 115 LEU A C 1
ATOM 889 O O . LEU A 1 115 ? 14.434 0.689 -27.099 1.00 81.88 115 LEU A O 1
ATOM 893 N N . GLN A 1 116 ? 16.315 1.298 -28.160 1.00 84.12 116 GLN A N 1
ATOM 894 C CA . GLN A 1 116 ? 16.887 2.005 -27.006 1.00 84.12 116 GLN A CA 1
ATOM 895 C C . GLN A 1 116 ? 16.026 3.203 -26.592 1.00 84.12 116 GLN A C 1
ATOM 897 O O . GLN A 1 116 ? 15.743 3.372 -25.405 1.00 84.12 116 GLN A O 1
ATOM 902 N N . VAL A 1 117 ? 15.584 4.009 -27.561 1.00 86.50 117 VAL A N 1
ATOM 903 C CA . VAL A 1 117 ? 14.729 5.176 -27.305 1.00 86.50 117 VAL A CA 1
ATOM 904 C C . VAL A 1 117 ? 13.375 4.745 -26.747 1.00 86.50 117 VAL A C 1
ATOM 906 O O . VAL A 1 117 ? 12.917 5.314 -25.762 1.00 86.50 117 VAL A O 1
ATOM 909 N N . SER A 1 118 ? 12.752 3.707 -27.301 1.00 83.25 118 SER A N 1
ATOM 910 C CA . SER A 1 118 ? 11.466 3.211 -26.813 1.00 83.25 118 SER A CA 1
ATOM 911 C C . SER A 1 118 ? 11.554 2.644 -25.395 1.00 83.25 118 SER A C 1
ATOM 913 O O . SER A 1 118 ? 10.685 2.935 -24.578 1.00 83.25 118 SER A O 1
ATOM 915 N N . LYS A 1 119 ? 12.624 1.914 -25.053 1.00 86.31 119 LYS A N 1
ATOM 916 C CA . LYS A 1 119 ? 12.875 1.462 -23.671 1.00 86.31 119 LYS A CA 1
ATOM 917 C C . LYS A 1 119 ? 13.054 2.634 -22.709 1.00 86.31 119 LYS A C 1
ATOM 919 O O . LYS A 1 119 ? 12.539 2.599 -21.595 1.00 86.31 119 LYS A O 1
ATOM 924 N N . TYR A 1 120 ? 13.747 3.686 -23.144 1.00 88.50 120 TYR A N 1
ATOM 925 C CA . TYR A 1 120 ? 13.878 4.911 -22.361 1.00 88.50 120 TYR A CA 1
ATOM 926 C C . TYR A 1 120 ? 12.520 5.594 -22.143 1.00 88.50 120 TYR A C 1
ATOM 928 O O . TYR A 1 120 ? 12.195 5.925 -21.008 1.00 88.50 120 TYR A O 1
ATOM 936 N N . ILE A 1 121 ? 11.696 5.724 -23.189 1.00 88.50 121 ILE A N 1
ATOM 937 C CA . ILE A 1 121 ? 10.340 6.291 -23.102 1.00 88.50 121 ILE A CA 1
ATOM 938 C C . ILE A 1 121 ? 9.470 5.498 -22.122 1.00 88.50 121 ILE A C 1
ATOM 940 O O . ILE A 1 121 ? 8.826 6.095 -21.264 1.00 88.50 121 ILE A O 1
ATOM 944 N N . VAL A 1 122 ? 9.475 4.164 -22.220 1.00 89.25 122 VAL A N 1
ATOM 945 C CA . VAL A 1 122 ? 8.736 3.294 -21.293 1.00 89.25 122 VAL A CA 1
ATOM 946 C C . VAL A 1 122 ? 9.182 3.544 -19.858 1.00 89.25 122 VAL A C 1
ATOM 948 O O . VAL A 1 122 ? 8.335 3.781 -19.004 1.00 89.25 122 VAL A O 1
ATOM 951 N N . ASN A 1 123 ? 10.494 3.566 -19.605 1.00 89.50 123 ASN A N 1
ATOM 952 C CA . ASN A 1 123 ? 11.016 3.839 -18.271 1.00 89.50 123 ASN A CA 1
ATOM 953 C C . ASN A 1 123 ? 10.568 5.212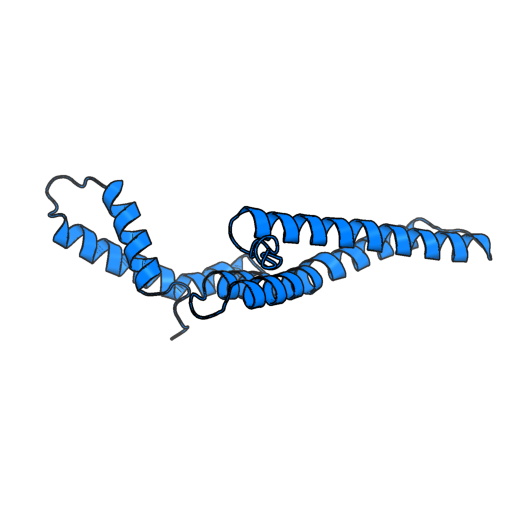 -17.753 1.00 89.50 123 ASN A C 1
ATOM 955 O O . ASN A 1 123 ? 10.097 5.284 -16.626 1.00 89.50 123 ASN A O 1
ATOM 959 N N . GLN A 1 124 ? 10.662 6.273 -18.561 1.00 90.81 124 GLN A N 1
ATOM 960 C CA . GLN A 1 124 ? 10.240 7.621 -18.158 1.00 90.81 124 GLN A CA 1
ATOM 961 C C . GLN A 1 124 ? 8.746 7.685 -17.828 1.00 90.81 124 GLN A C 1
ATOM 963 O O . GLN A 1 124 ? 8.391 8.189 -16.771 1.00 90.81 124 GLN A O 1
ATOM 968 N N . ILE A 1 125 ? 7.879 7.103 -18.666 1.00 89.00 125 ILE A N 1
ATOM 969 C CA . ILE A 1 125 ? 6.435 7.037 -18.383 1.00 89.00 125 ILE A CA 1
ATOM 970 C C . ILE A 1 125 ? 6.178 6.296 -17.068 1.00 89.00 125 ILE A C 1
ATOM 972 O O . ILE A 1 125 ? 5.349 6.718 -16.268 1.00 89.00 125 ILE A O 1
ATOM 976 N N . THR A 1 126 ? 6.869 5.178 -16.838 1.00 88.75 126 THR A N 1
ATOM 977 C CA . THR A 1 126 ? 6.659 4.404 -15.612 1.00 88.75 126 THR A CA 1
ATOM 978 C C . THR A 1 126 ? 7.234 5.065 -14.363 1.00 88.75 126 THR A C 1
ATOM 980 O O . THR A 1 126 ? 6.651 4.873 -13.305 1.00 88.75 126 THR A O 1
ATOM 983 N N . GLU A 1 127 ? 8.335 5.820 -14.455 1.00 89.25 127 GLU A N 1
ATOM 984 C CA . GLU A 1 127 ? 8.854 6.603 -13.322 1.00 89.25 127 GLU A CA 1
ATOM 985 C C . GLU A 1 127 ? 7.914 7.757 -12.983 1.00 89.25 127 GLU A C 1
ATOM 987 O O . GLU A 1 127 ? 7.531 7.869 -11.829 1.00 89.25 127 GLU A O 1
ATOM 992 N N . GLU A 1 128 ? 7.443 8.518 -13.974 1.00 90.38 128 GLU A N 1
ATOM 993 C CA . GLU A 1 128 ? 6.494 9.622 -13.763 1.00 90.38 128 GLU A CA 1
ATOM 994 C C . GLU A 1 128 ? 5.216 9.151 -13.045 1.00 90.38 128 GLU A C 1
ATOM 996 O O . GLU A 1 128 ? 4.703 9.810 -12.145 1.00 90.38 128 GLU A O 1
ATOM 1001 N N . LEU A 1 129 ? 4.705 7.965 -13.402 1.00 86.69 129 LEU A N 1
ATOM 1002 C CA . LEU A 1 129 ? 3.549 7.369 -12.722 1.00 86.69 129 LEU A CA 1
ATOM 1003 C C . LEU A 1 129 ? 3.832 7.023 -11.256 1.00 86.69 129 LEU A C 1
ATOM 1005 O O . LEU A 1 129 ? 2.919 7.087 -10.434 1.00 86.69 129 LEU A O 1
ATOM 1009 N N . ILE A 1 130 ? 5.061 6.610 -10.937 1.00 88.12 130 ILE A N 1
ATOM 1010 C CA . ILE A 1 130 ? 5.461 6.330 -9.557 1.00 88.12 130 ILE A CA 1
ATOM 1011 C C . ILE A 1 130 ? 5.661 7.630 -8.792 1.00 88.12 130 ILE A C 1
ATOM 1013 O O . ILE A 1 130 ? 5.115 7.737 -7.704 1.00 88.12 130 ILE A O 1
ATOM 1017 N N . GLU A 1 131 ? 6.358 8.607 -9.364 1.00 88.50 131 GLU A N 1
ATOM 1018 C CA . GLU A 1 131 ? 6.572 9.920 -8.749 1.00 88.50 131 GLU A CA 1
ATOM 1019 C C . GLU A 1 131 ? 5.227 10.596 -8.445 1.00 88.50 131 GLU A C 1
ATOM 1021 O O . GLU A 1 131 ? 4.968 10.955 -7.304 1.00 88.50 131 GLU A O 1
ATOM 1026 N N . SER A 1 132 ? 4.281 10.606 -9.390 1.00 86.62 132 SER A N 1
ATOM 1027 C CA . SER A 1 132 ? 2.934 11.144 -9.146 1.00 86.62 132 SER A CA 1
ATOM 1028 C C . SER A 1 132 ? 2.153 10.376 -8.065 1.00 86.62 132 SER A C 1
ATOM 1030 O O . SER A 1 132 ? 1.363 10.968 -7.324 1.00 86.62 132 SER A O 1
ATOM 1032 N N . ALA A 1 133 ? 2.349 9.058 -7.952 1.00 84.12 133 ALA A N 1
ATOM 1033 C CA . ALA A 1 133 ? 1.740 8.267 -6.883 1.00 84.12 133 ALA A CA 1
ATOM 1034 C C . ALA A 1 133 ? 2.394 8.544 -5.519 1.00 84.12 133 ALA A C 1
ATOM 1036 O O . ALA A 1 133 ? 1.697 8.549 -4.504 1.00 84.12 133 ALA A O 1
ATOM 1037 N N . GLU A 1 134 ? 3.707 8.771 -5.496 1.00 84.25 134 GLU A N 1
ATOM 1038 C CA . GLU A 1 134 ? 4.469 9.176 -4.316 1.00 84.25 134 GLU A CA 1
ATOM 1039 C C . GLU A 1 134 ? 4.024 10.564 -3.842 1.00 84.25 134 GLU A C 1
ATOM 1041 O O . GLU A 1 134 ? 3.649 10.690 -2.678 1.00 84.25 134 GLU A O 1
ATOM 1046 N N . ASP A 1 135 ? 3.908 11.541 -4.745 1.00 84.31 135 ASP A N 1
ATOM 1047 C CA . ASP A 1 135 ? 3.381 12.887 -4.472 1.00 84.31 135 ASP A CA 1
ATOM 1048 C C . ASP A 1 135 ? 1.968 12.833 -3.867 1.00 84.31 135 ASP A C 1
ATOM 1050 O O . ASP A 1 135 ? 1.667 13.475 -2.860 1.00 84.31 135 ASP A O 1
ATOM 1054 N N . GLY A 1 136 ? 1.093 11.984 -4.417 1.00 81.19 136 GLY A N 1
ATOM 1055 C CA . GLY A 1 136 ? -0.247 11.774 -3.867 1.00 81.19 136 GLY A CA 1
ATOM 1056 C C . GLY A 1 136 ? -0.241 11.197 -2.445 1.00 81.19 136 GLY A C 1
ATOM 1057 O O . GLY A 1 136 ? -1.129 11.517 -1.651 1.00 81.19 136 GLY A O 1
ATOM 1058 N N . LEU A 1 137 ? 0.753 10.369 -2.091 1.00 77.62 137 LEU A N 1
ATOM 1059 C CA . LEU A 1 137 ? 0.951 9.924 -0.706 1.00 77.62 137 LEU A CA 1
ATOM 1060 C C . LEU A 1 137 ? 1.375 11.105 0.183 1.00 77.62 137 LEU A C 1
ATOM 1062 O O . LEU A 1 137 ? 0.938 11.191 1.335 1.00 77.62 137 LEU A O 1
ATOM 1066 N N . GLU A 1 138 ? 2.177 12.035 -0.334 1.00 72.31 138 GLU A N 1
ATOM 1067 C CA . GLU A 1 138 ? 2.578 13.241 0.397 1.00 72.31 138 GLU A CA 1
ATOM 1068 C C . GLU A 1 138 ? 1.360 14.104 0.758 1.00 72.31 138 GLU A C 1
ATOM 1070 O O . GLU A 1 138 ? 1.157 14.410 1.944 1.00 72.31 138 GLU A O 1
ATOM 1075 N N . ASP A 1 139 ? 0.494 14.366 -0.226 1.00 71.19 139 ASP A N 1
ATOM 1076 C CA . ASP A 1 139 ? -0.697 15.220 -0.122 1.00 71.19 139 ASP A CA 1
ATOM 1077 C C . ASP A 1 139 ? -1.757 14.700 0.862 1.00 71.19 139 ASP A C 1
ATOM 1079 O O . ASP A 1 139 ? -2.384 15.478 1.585 1.00 71.19 139 ASP A O 1
ATOM 1083 N N . VAL A 1 140 ? -1.951 13.378 0.958 1.00 69.25 140 VAL A N 1
ATOM 1084 C CA . VAL A 1 140 ? -2.923 12.777 1.900 1.00 69.25 140 VAL A CA 1
ATOM 1085 C C . VAL A 1 140 ? -2.406 12.687 3.339 1.00 69.25 140 VAL A C 1
ATOM 1087 O O . VAL A 1 140 ? -3.034 12.060 4.196 1.00 69.25 140 VAL A O 1
ATOM 1090 N N . GLY A 1 141 ? -1.267 13.314 3.638 1.00 57.88 141 GLY A N 1
ATOM 1091 C CA . GLY A 1 141 ? -0.719 13.342 4.986 1.00 57.88 141 GLY A CA 1
ATOM 1092 C C . GLY A 1 141 ? 0.269 12.210 5.279 1.00 57.88 141 GLY A C 1
ATOM 1093 O O . GLY A 1 141 ? 0.488 11.899 6.450 1.00 57.88 141 GLY A O 1
ATOM 1094 N N . LEU A 1 142 ? 0.976 11.664 4.269 1.00 62.38 142 LEU A N 1
ATOM 1095 C CA . LEU A 1 142 ? 2.024 10.636 4.449 1.00 62.38 142 LEU A CA 1
ATOM 1096 C C . LEU A 1 142 ? 3.507 11.049 4.192 1.00 62.38 142 LEU A C 1
ATOM 1098 O O . LEU A 1 142 ? 4.342 10.208 4.479 1.00 62.38 142 LEU A O 1
ATOM 1102 N N . SER A 1 143 ? 3.915 12.299 3.871 1.00 59.75 143 SER A N 1
ATOM 1103 C CA . SER A 1 143 ? 5.288 12.814 4.203 1.00 59.75 143 SER A CA 1
ATOM 1104 C C . SER A 1 143 ? 5.461 14.321 4.597 1.00 59.75 143 SER A C 1
ATOM 1106 O O . SER A 1 143 ? 4.623 15.193 4.360 1.00 59.75 143 SER A O 1
ATOM 1108 N N . ILE A 1 144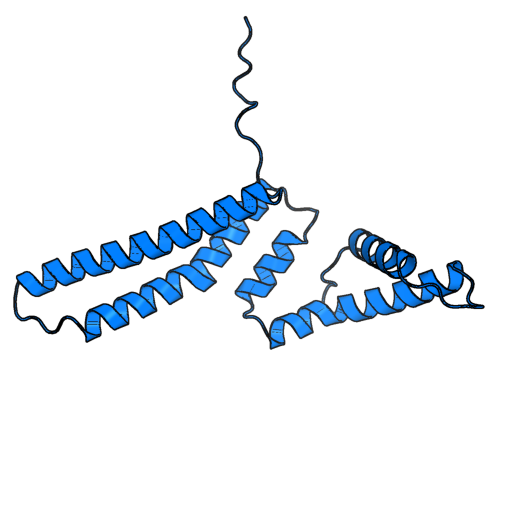 ? 6.529 14.578 5.369 1.00 48.22 144 ILE A N 1
ATOM 1109 C CA . ILE A 1 144 ? 6.899 15.811 6.099 1.00 48.22 144 ILE A CA 1
ATOM 1110 C C . ILE A 1 144 ? 7.182 16.977 5.137 1.00 48.22 144 ILE A C 1
ATOM 1112 O O . ILE A 1 144 ? 8.011 16.827 4.248 1.00 48.22 144 ILE A O 1
ATOM 1116 N N . SER A 1 145 ? 6.598 18.155 5.395 1.00 41.16 145 SER A N 1
ATOM 1117 C CA . SER A 1 145 ? 7.081 19.422 4.826 1.00 41.16 145 SER A CA 1
ATOM 1118 C C . SER A 1 145 ? 8.568 19.579 5.161 1.00 41.16 145 SER A C 1
ATOM 1120 O O . SER A 1 145 ? 8.933 19.833 6.309 1.00 41.16 145 SER A O 1
ATOM 1122 N N . MET A 1 146 ? 9.448 19.423 4.172 1.00 48.44 146 MET A N 1
ATOM 1123 C CA . MET A 1 146 ? 10.861 19.797 4.295 1.00 48.44 146 MET A CA 1
ATOM 1124 C C . MET A 1 146 ? 11.068 21.323 4.239 1.00 48.44 146 MET A C 1
ATOM 1126 O O . MET A 1 146 ? 12.179 21.781 3.990 1.00 48.44 146 MET A O 1
ATOM 1130 N N . THR A 1 147 ? 10.034 22.135 4.477 1.00 48.88 147 THR A N 1
ATOM 1131 C CA . THR A 1 147 ? 10.147 23.599 4.434 1.00 48.88 147 THR A CA 1
ATOM 1132 C C . THR A 1 147 ? 10.541 24.227 5.781 1.00 48.88 147 THR A C 1
ATOM 1134 O O . THR A 1 147 ? 10.924 25.390 5.800 1.00 48.88 147 THR A O 1
ATOM 1137 N N . ASP A 1 148 ? 10.576 23.471 6.887 1.00 47.41 148 ASP A N 1
ATOM 1138 C CA . ASP A 1 148 ? 10.857 24.030 8.228 1.00 47.41 148 ASP A CA 1
ATOM 1139 C C . ASP A 1 148 ? 12.291 23.783 8.749 1.00 47.41 148 ASP A C 1
ATOM 1141 O O . ASP A 1 148 ? 12.549 23.887 9.948 1.00 47.41 148 ASP A O 1
ATOM 1145 N N . ALA A 1 149 ? 13.251 23.458 7.875 1.00 47.59 149 ALA A N 1
ATOM 1146 C CA . ALA A 1 149 ? 14.648 23.220 8.273 1.00 47.59 149 ALA A CA 1
ATOM 1147 C C . ALA A 1 149 ? 15.627 24.365 7.944 1.00 47.59 149 ALA A C 1
ATOM 1149 O O . ALA A 1 149 ? 16.822 24.199 8.176 1.00 47.59 149 ALA A O 1
ATOM 1150 N N . ASP A 1 150 ? 15.155 25.518 7.453 1.00 44.19 150 ASP A N 1
ATOM 1151 C CA . ASP A 1 150 ? 16.017 26.679 7.154 1.00 44.19 150 ASP A CA 1
ATOM 1152 C C . ASP A 1 150 ? 15.595 27.954 7.910 1.00 44.19 150 ASP A C 1
ATOM 1154 O O . ASP A 1 150 ? 15.740 29.083 7.441 1.00 44.19 150 ASP A O 1
ATOM 1158 N N . GLY A 1 151 ? 15.111 27.775 9.143 1.00 44.03 151 GLY A N 1
ATOM 1159 C CA . GLY A 1 151 ? 15.072 28.829 10.157 1.00 44.03 151 GLY A CA 1
ATOM 1160 C C . GLY A 1 151 ? 16.483 29.136 10.657 1.00 44.03 151 GLY A C 1
ATOM 1161 O O . GLY A 1 151 ? 16.837 28.787 11.780 1.00 44.03 151 GLY A O 1
ATOM 1162 N N . LYS A 1 152 ? 17.306 29.737 9.794 1.00 40.62 152 LYS A N 1
ATOM 1163 C CA . LYS A 1 152 ? 18.588 30.325 10.174 1.00 40.62 152 LYS A CA 1
ATOM 1164 C C . LYS A 1 152 ? 18.326 31.610 10.944 1.00 40.62 152 LYS A C 1
ATOM 1166 O O . LYS A 1 152 ? 17.678 32.521 10.433 1.00 40.62 152 LYS A O 1
ATOM 1171 N N . ASP A 1 153 ? 18.872 31.646 12.151 1.00 49.44 153 ASP A N 1
ATOM 1172 C CA . ASP A 1 153 ? 19.017 32.826 12.988 1.00 49.44 153 ASP A CA 1
ATOM 1173 C C . ASP A 1 153 ? 19.444 34.062 12.178 1.00 49.44 153 ASP A C 1
ATOM 1175 O O . ASP A 1 153 ? 20.476 34.046 11.495 1.00 49.44 153 ASP A O 1
ATOM 1179 N N . ALA A 1 154 ? 18.669 35.138 12.314 1.00 43.12 154 ALA A N 1
ATOM 1180 C CA . ALA A 1 154 ? 19.119 36.522 12.192 1.00 43.12 154 ALA A CA 1
ATOM 1181 C C . ALA A 1 154 ? 18.197 37.434 13.011 1.00 43.12 154 ALA A C 1
ATOM 1183 O O . ALA A 1 154 ? 16.965 37.370 12.799 1.00 43.12 154 ALA A O 1
#

Solvent-accessible surface area (backbone atoms only — not comparable to full-atom values): 8952 Å² total; per-residue (Å²): 129,72,78,54,62,62,50,74,68,57,48,50,55,51,37,52,61,51,52,77,74,54,84,61,87,96,57,57,66,72,59,49,54,53,51,42,45,54,49,52,56,56,48,34,50,44,42,62,64,56,46,58,75,79,38,60,67,55,58,52,50,40,54,48,49,72,56,39,85,86,59,54,51,65,60,38,45,56,55,38,52,51,37,46,42,64,70,44,36,51,57,48,39,52,52,52,44,52,51,50,65,72,68,63,87,53,83,61,76,67,32,60,50,50,52,53,51,51,49,50,49,42,48,52,57,40,46,53,56,47,52,56,50,51,51,52,42,34,75,77,73,40,52,79,79,82,77,79,80,74,83,68,90,128